Protein AF-A0A356KET2-F1 (afdb_monomer)

Structure (mmCIF, N/CA/C/O backbone):
data_AF-A0A356KET2-F1
#
_entry.id   AF-A0A356KET2-F1
#
loop_
_atom_site.group_PDB
_atom_site.id
_atom_site.type_symbol
_atom_site.label_atom_id
_atom_site.label_alt_id
_atom_site.label_comp_id
_atom_site.label_asym_id
_atom_site.label_entity_id
_atom_site.label_seq_id
_atom_site.pdbx_PDB_ins_code
_atom_site.Cartn_x
_atom_site.Cartn_y
_atom_site.Cartn_z
_atom_site.occupancy
_atom_site.B_iso_or_equiv
_atom_site.auth_seq_id
_atom_site.auth_comp_id
_atom_site.auth_asym_id
_atom_site.auth_atom_id
_atom_site.pdbx_PDB_model_num
ATOM 1 N N . MET A 1 1 ? 28.881 5.804 2.426 1.00 33.34 1 MET A N 1
ATOM 2 C CA . MET A 1 1 ? 28.292 5.377 1.141 1.00 33.34 1 MET A CA 1
ATOM 3 C C . MET A 1 1 ? 27.213 4.372 1.492 1.00 33.34 1 MET A C 1
ATOM 5 O O . MET A 1 1 ? 27.528 3.414 2.178 1.00 33.34 1 MET A O 1
ATOM 9 N N . LEU A 1 2 ? 25.946 4.680 1.207 1.00 34.41 2 LEU A N 1
ATOM 10 C CA . LEU A 1 2 ? 24.819 3.804 1.535 1.00 34.41 2 LEU A CA 1
ATOM 11 C C . LEU A 1 2 ? 24.785 2.695 0.486 1.00 34.41 2 LEU A C 1
ATOM 13 O O . LEU A 1 2 ? 24.450 2.957 -0.667 1.00 34.41 2 LEU A O 1
ATOM 17 N N . ASP A 1 3 ? 25.208 1.499 0.891 1.00 37.78 3 ASP A N 1
ATOM 18 C CA . ASP A 1 3 ? 25.064 0.275 0.115 1.00 37.78 3 ASP A CA 1
ATOM 19 C C . ASP A 1 3 ? 23.594 0.122 -0.271 1.00 37.78 3 ASP A C 1
ATOM 21 O O . ASP A 1 3 ? 22.718 -0.049 0.580 1.00 37.78 3 ASP A O 1
ATOM 25 N N . ALA A 1 4 ? 23.331 0.235 -1.571 1.00 39.94 4 ALA A N 1
ATOM 26 C CA . ALA A 1 4 ? 22.094 -0.216 -2.166 1.00 39.94 4 ALA A CA 1
ATOM 27 C C . ALA A 1 4 ? 21.990 -1.706 -1.846 1.00 39.94 4 ALA A C 1
ATOM 29 O O . ALA A 1 4 ? 22.663 -2.532 -2.467 1.00 39.94 4 ALA A O 1
ATOM 30 N N . ALA A 1 5 ? 21.203 -2.023 -0.817 1.00 43.19 5 ALA A N 1
ATOM 31 C CA . ALA A 1 5 ? 20.843 -3.378 -0.472 1.00 43.19 5 ALA A CA 1
ATOM 32 C C . ALA A 1 5 ? 20.412 -4.068 -1.766 1.00 43.19 5 ALA A C 1
ATOM 34 O O . ALA A 1 5 ? 19.401 -3.712 -2.372 1.00 43.19 5 ALA A O 1
ATOM 35 N N . LYS A 1 6 ? 21.244 -5.014 -2.210 1.00 43.59 6 LYS A N 1
ATOM 36 C CA . LYS A 1 6 ? 20.929 -5.999 -3.236 1.00 43.59 6 LYS A CA 1
ATOM 37 C C . LYS A 1 6 ? 19.718 -6.786 -2.741 1.00 43.59 6 LYS A C 1
ATOM 39 O O . LYS A 1 6 ? 19.865 -7.870 -2.186 1.00 43.59 6 LYS A O 1
ATOM 44 N N . LEU A 1 7 ? 18.529 -6.224 -2.916 1.00 44.78 7 LEU A N 1
ATOM 45 C CA . LEU A 1 7 ? 17.262 -6.930 -2.833 1.00 44.78 7 LEU A CA 1
ATOM 46 C C . LEU A 1 7 ? 17.209 -7.831 -4.065 1.00 44.78 7 LEU A C 1
ATOM 48 O O . LEU A 1 7 ? 16.674 -7.482 -5.111 1.00 44.78 7 LEU A O 1
ATOM 52 N N . LYS A 1 8 ? 17.883 -8.978 -3.945 1.00 41.88 8 LYS A N 1
ATOM 53 C CA . LYS A 1 8 ? 17.694 -10.118 -4.830 1.00 41.88 8 LYS A CA 1
ATOM 54 C C . LYS A 1 8 ? 16.259 -10.579 -4.620 1.00 41.88 8 LYS A C 1
ATOM 56 O O . LYS A 1 8 ? 15.940 -11.176 -3.595 1.00 41.88 8 LYS A O 1
ATOM 61 N N . ILE A 1 9 ? 15.392 -10.248 -5.565 1.00 44.81 9 ILE A N 1
ATOM 62 C CA . ILE A 1 9 ? 14.134 -10.961 -5.746 1.00 44.81 9 ILE A CA 1
ATOM 63 C C . ILE A 1 9 ? 14.562 -12.348 -6.240 1.00 44.81 9 ILE A C 1
ATOM 65 O O . ILE A 1 9 ? 14.850 -12.519 -7.421 1.00 44.81 9 ILE A O 1
ATOM 69 N N . ASP A 1 10 ? 14.752 -13.293 -5.317 1.00 43.53 10 ASP A N 1
ATOM 70 C CA . ASP A 1 10 ? 15.085 -14.674 -5.668 1.00 43.53 10 ASP A CA 1
ATOM 71 C C . ASP A 1 10 ? 13.844 -15.313 -6.313 1.00 43.53 10 ASP A C 1
ATOM 73 O O . ASP A 1 10 ? 12.799 -15.402 -5.658 1.00 43.53 10 ASP A O 1
ATOM 77 N N . PRO A 1 11 ? 13.919 -15.781 -7.571 1.00 49.72 11 PRO A N 1
ATOM 78 C CA . PRO A 1 11 ? 12.836 -16.555 -8.175 1.00 49.72 11 PRO A CA 1
ATOM 79 C C . PRO A 1 11 ? 12.600 -17.888 -7.437 1.00 49.72 11 PRO A C 1
ATOM 81 O O . PRO A 1 11 ? 11.507 -18.443 -7.531 1.00 49.72 11 PRO A O 1
ATOM 84 N N . ASP A 1 12 ? 13.587 -18.336 -6.649 1.00 45.28 12 ASP A N 1
ATOM 85 C CA . ASP A 1 12 ? 13.653 -19.627 -5.953 1.00 45.28 12 ASP A CA 1
ATOM 86 C C . ASP A 1 12 ? 13.193 -19.598 -4.480 1.00 45.28 12 ASP A C 1
ATOM 88 O O . ASP A 1 12 ? 13.365 -20.578 -3.758 1.00 45.28 12 ASP A O 1
ATOM 92 N N . ASN A 1 13 ? 12.580 -18.501 -4.011 1.00 46.66 13 ASN A N 1
ATOM 93 C CA . ASN A 1 13 ? 12.000 -18.413 -2.658 1.00 46.66 13 ASN A CA 1
ATOM 94 C C . ASN A 1 13 ? 13.026 -18.507 -1.496 1.00 46.66 13 ASN A C 1
ATOM 96 O O . ASN A 1 13 ? 12.676 -18.889 -0.382 1.00 46.66 13 ASN A O 1
ATOM 100 N N . THR A 1 14 ? 14.295 -18.147 -1.733 1.00 42.75 14 THR A N 1
ATOM 101 C CA . THR A 1 14 ? 15.377 -18.129 -0.719 1.00 42.75 14 THR A CA 1
ATOM 102 C C . THR A 1 14 ? 15.639 -16.758 -0.083 1.00 42.75 14 THR A C 1
ATOM 104 O O . THR A 1 14 ? 16.468 -16.640 0.822 1.00 42.75 14 THR A O 1
ATOM 107 N N . GLY A 1 15 ? 14.933 -15.713 -0.519 1.00 43.06 15 GLY A N 1
ATOM 108 C CA . GLY A 1 15 ? 14.975 -14.390 0.101 1.00 43.06 15 GLY A CA 1
ATOM 109 C C . GLY A 1 15 ? 14.152 -14.330 1.391 1.00 43.06 15 GLY A C 1
ATOM 110 O O . GLY A 1 15 ? 13.178 -15.051 1.559 1.00 43.06 15 GLY A O 1
ATOM 111 N N . GLN A 1 16 ? 14.500 -13.408 2.291 1.00 56.44 16 GLN A N 1
ATOM 112 C CA . GLN A 1 16 ? 13.843 -13.180 3.592 1.00 56.44 16 GLN A CA 1
ATOM 113 C C . GLN A 1 16 ? 12.356 -12.741 3.496 1.00 56.44 16 GLN A C 1
ATOM 115 O O . GLN A 1 16 ? 11.743 -12.411 4.508 1.00 56.44 16 GLN A O 1
ATOM 120 N N . TRP A 1 17 ? 11.788 -12.703 2.286 1.00 62.19 17 TRP A N 1
ATOM 121 C CA . TRP A 1 17 ? 10.455 -12.208 1.961 1.00 62.19 17 TRP A CA 1
ATOM 122 C C . TRP A 1 17 ? 9.795 -13.152 0.954 1.00 62.19 17 TRP A C 1
ATOM 124 O O . TRP A 1 17 ? 10.227 -13.228 -0.197 1.00 62.19 17 TRP A O 1
ATOM 134 N N . VAL A 1 18 ? 8.740 -13.849 1.374 1.00 76.56 18 VAL A N 1
ATOM 135 C CA . VAL A 1 18 ? 7.900 -14.641 0.471 1.00 76.56 18 VAL A CA 1
ATOM 136 C C . VAL A 1 18 ? 6.901 -13.684 -0.173 1.00 76.56 18 VAL A C 1
ATOM 138 O O . VAL A 1 18 ? 6.055 -13.109 0.503 1.00 76.56 18 VAL A O 1
ATOM 141 N N . LEU A 1 19 ? 7.052 -13.432 -1.475 1.00 82.62 19 LEU A N 1
ATOM 142 C CA . LEU A 1 19 ? 6.146 -12.542 -2.204 1.00 82.62 19 LEU A CA 1
ATOM 143 C C . LEU A 1 19 ? 4.987 -13.340 -2.813 1.00 82.62 19 LEU A C 1
ATOM 145 O O . LEU A 1 19 ? 5.270 -14.331 -3.507 1.00 82.62 19 LEU A O 1
ATOM 149 N N . PRO A 1 20 ? 3.734 -12.869 -2.667 1.00 85.88 20 PRO A N 1
ATOM 150 C CA . PRO A 1 20 ? 2.579 -13.465 -3.329 1.00 85.88 20 PRO A CA 1
ATOM 151 C C . PRO A 1 20 ? 2.776 -13.542 -4.842 1.00 85.88 20 PRO A C 1
ATOM 153 O O . PRO A 1 20 ? 3.371 -12.642 -5.448 1.00 85.88 20 PRO A O 1
ATOM 156 N N . ALA A 1 21 ? 2.263 -14.602 -5.471 1.00 85.75 21 ALA A N 1
ATOM 157 C CA . ALA A 1 21 ? 2.473 -14.856 -6.897 1.00 85.75 21 ALA A CA 1
ATOM 158 C C . ALA A 1 21 ? 1.997 -13.683 -7.775 1.00 85.75 21 ALA A C 1
ATOM 160 O O . ALA A 1 21 ? 2.739 -13.226 -8.646 1.00 85.75 21 ALA A O 1
ATOM 161 N N . ALA A 1 22 ? 0.808 -13.142 -7.492 1.00 85.25 22 ALA A N 1
ATOM 162 C CA . ALA A 1 22 ? 0.244 -12.001 -8.211 1.00 85.25 22 ALA A CA 1
ATOM 163 C C . ALA A 1 22 ? 1.076 -10.717 -8.034 1.00 85.25 22 ALA A C 1
ATOM 165 O O . ALA A 1 22 ? 1.338 -10.007 -9.005 1.00 85.25 22 ALA A O 1
ATOM 166 N N . TYR A 1 23 ? 1.574 -10.448 -6.823 1.00 86.00 23 TYR A N 1
ATOM 167 C CA . TYR A 1 23 ? 2.431 -9.285 -6.570 1.00 86.00 23 TYR A CA 1
ATOM 168 C C . TYR A 1 23 ? 3.798 -9.413 -7.259 1.00 86.00 23 TYR A C 1
ATOM 170 O O . TYR A 1 23 ? 4.318 -8.453 -7.826 1.00 86.00 23 TYR A O 1
ATOM 178 N N . ARG A 1 24 ? 4.366 -10.622 -7.293 1.00 85.69 24 ARG A N 1
ATOM 179 C CA . ARG A 1 24 ? 5.604 -10.912 -8.028 1.00 85.69 24 ARG A CA 1
ATOM 180 C C . ARG A 1 24 ? 5.426 -10.726 -9.533 1.00 85.69 24 ARG A C 1
ATOM 182 O O . ARG A 1 24 ? 6.288 -10.134 -10.180 1.00 85.69 24 ARG A O 1
ATOM 189 N N . ALA A 1 25 ? 4.305 -11.203 -10.078 1.00 84.69 25 ALA A N 1
ATOM 190 C CA . ALA A 1 25 ? 3.954 -11.003 -11.479 1.00 84.69 25 ALA A CA 1
ATOM 191 C C . ALA A 1 25 ? 3.829 -9.507 -11.803 1.00 84.69 25 ALA A C 1
ATOM 193 O O . ALA A 1 25 ? 4.422 -9.049 -12.779 1.00 84.69 25 ALA A O 1
ATOM 194 N N . PHE A 1 26 ? 3.161 -8.734 -10.941 1.00 85.19 26 PHE A N 1
ATOM 195 C CA . PHE A 1 26 ? 3.089 -7.278 -11.061 1.00 85.19 26 PHE A CA 1
ATOM 196 C C . PHE A 1 26 ? 4.479 -6.633 -11.108 1.00 85.19 26 PHE A C 1
ATOM 198 O O . PHE A 1 26 ? 4.779 -5.955 -12.084 1.00 85.19 26 PHE A O 1
ATOM 205 N N . LEU A 1 27 ? 5.357 -6.916 -10.139 1.00 84.00 27 LEU A N 1
ATOM 206 C CA . LEU A 1 27 ? 6.717 -6.359 -10.096 1.00 84.00 27 LEU A CA 1
ATOM 207 C C . LEU A 1 27 ? 7.558 -6.724 -11.329 1.00 84.00 27 LEU A C 1
ATOM 209 O O . LEU A 1 27 ? 8.382 -5.929 -11.773 1.00 84.00 27 LEU A O 1
ATOM 213 N N . SER A 1 28 ? 7.347 -7.913 -11.904 1.00 80.00 28 SER A N 1
ATOM 214 C CA . SER A 1 28 ? 8.056 -8.346 -13.116 1.00 80.00 28 SER A CA 1
ATOM 215 C C . SER A 1 28 ? 7.649 -7.575 -14.377 1.00 80.00 28 SER A C 1
ATOM 217 O O . SER A 1 28 ? 8.454 -7.430 -15.295 1.00 80.00 28 SER A O 1
ATOM 219 N N . GLN A 1 29 ? 6.408 -7.080 -14.425 1.00 78.50 29 GLN A N 1
ATOM 220 C CA . GLN A 1 29 ? 5.869 -6.309 -15.548 1.00 78.50 29 GLN A CA 1
ATOM 221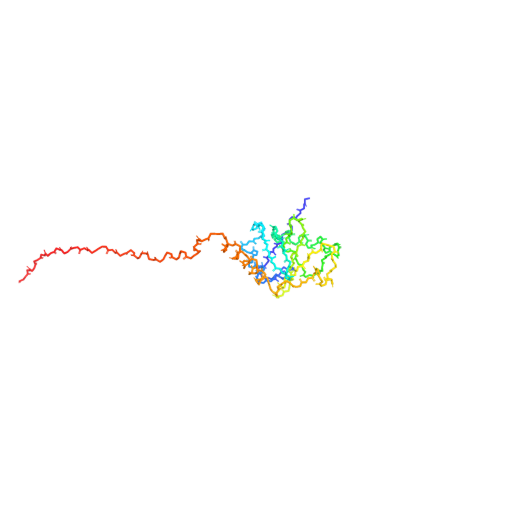 C C . GLN A 1 29 ? 6.054 -4.804 -15.339 1.00 78.50 29 GLN A C 1
ATOM 223 O O . GLN A 1 29 ? 6.373 -4.070 -16.273 1.00 78.50 29 GLN A O 1
ATOM 228 N N . MET A 1 30 ? 5.847 -4.353 -14.104 1.00 72.25 30 MET A N 1
ATOM 229 C CA . MET A 1 30 ? 5.953 -2.976 -13.649 1.00 72.25 30 MET A CA 1
ATOM 230 C C . MET A 1 30 ? 6.589 -2.974 -12.256 1.00 72.25 30 MET A C 1
ATOM 232 O O . MET A 1 30 ? 5.920 -3.244 -11.260 1.00 72.25 30 MET A O 1
ATOM 236 N N . ASP A 1 31 ? 7.878 -2.638 -12.164 1.00 77.62 31 ASP A N 1
ATOM 237 C CA . ASP A 1 31 ? 8.583 -2.469 -10.881 1.00 77.62 31 ASP A CA 1
ATOM 238 C C . ASP A 1 31 ? 8.189 -1.137 -10.206 1.00 77.62 31 ASP A C 1
ATOM 240 O O . ASP A 1 31 ? 8.995 -0.232 -9.996 1.00 77.62 31 ASP A O 1
ATOM 244 N N . GLY A 1 32 ? 6.894 -0.981 -9.928 1.00 75.00 32 GLY A N 1
ATOM 245 C CA . GLY A 1 32 ? 6.300 0.247 -9.412 1.00 75.00 32 GLY A CA 1
ATOM 246 C C . GLY A 1 32 ? 6.197 1.372 -10.447 1.00 75.00 32 GLY A C 1
ATOM 247 O O . GLY A 1 32 ? 6.124 1.151 -11.656 1.00 75.00 32 GLY A O 1
ATOM 248 N N . GLY A 1 33 ? 6.148 2.611 -9.951 1.00 69.31 33 GLY A N 1
ATOM 249 C CA . GLY A 1 33 ? 6.075 3.819 -10.775 1.00 69.31 33 GLY A CA 1
ATOM 250 C C . GLY A 1 33 ? 4.742 4.562 -10.669 1.00 69.31 33 GLY A C 1
ATOM 251 O O . GLY A 1 33 ? 3.915 4.294 -9.798 1.00 69.31 33 GLY A O 1
ATOM 252 N N . ARG A 1 34 ? 4.556 5.563 -11.539 1.00 65.50 34 ARG A N 1
ATOM 253 C CA . ARG A 1 34 ? 3.353 6.410 -11.599 1.00 65.50 34 ARG A CA 1
ATOM 254 C C . ARG A 1 34 ? 2.450 5.940 -12.740 1.00 65.50 34 ARG A C 1
ATOM 256 O O . ARG A 1 34 ? 2.615 6.444 -13.850 1.00 65.50 34 ARG A O 1
ATOM 263 N N . PRO A 1 35 ? 1.488 5.034 -12.524 1.00 60.09 35 PRO A N 1
ATOM 264 C CA . PRO A 1 35 ? 0.597 4.583 -13.595 1.00 60.09 35 PRO A CA 1
ATOM 265 C C . PRO A 1 35 ? -0.495 5.615 -13.959 1.00 60.09 35 PRO A C 1
ATOM 267 O O . PRO A 1 35 ? -1.581 5.249 -14.394 1.00 60.09 35 PRO A O 1
ATOM 270 N N . GLY A 1 36 ? -0.233 6.914 -13.779 1.00 61.50 36 GLY A N 1
ATOM 271 C CA . GLY A 1 36 ? -1.281 7.929 -13.692 1.00 61.50 36 GLY A CA 1
ATOM 272 C C . GLY A 1 36 ? -2.019 7.848 -12.354 1.00 61.50 36 GLY A C 1
ATOM 273 O O . GLY A 1 36 ? -1.964 6.838 -11.657 1.00 61.50 36 GLY A O 1
ATOM 274 N N . VAL A 1 37 ? -2.672 8.941 -11.961 1.00 67.31 37 VAL A N 1
ATOM 275 C CA . VAL A 1 37 ? -3.486 8.971 -10.740 1.00 67.31 37 VAL A CA 1
ATOM 276 C C . VAL A 1 37 ? -4.639 7.982 -10.918 1.00 67.31 37 VAL A C 1
ATOM 278 O O . VAL A 1 37 ? -5.481 8.180 -11.792 1.00 67.31 37 VAL A O 1
ATOM 281 N N . GLN A 1 38 ? -4.651 6.912 -10.124 1.00 80.62 38 GLN A N 1
ATOM 282 C CA . GLN A 1 38 ? -5.703 5.901 -10.146 1.00 80.62 38 GLN A CA 1
ATOM 283 C C . GLN A 1 38 ? -6.647 6.122 -8.978 1.00 80.62 38 GLN A C 1
ATOM 285 O O . GLN A 1 38 ? -6.215 6.320 -7.842 1.00 80.62 38 GLN A O 1
ATOM 290 N N . THR A 1 39 ? -7.940 6.064 -9.260 1.00 84.31 39 THR A N 1
ATOM 291 C CA . THR A 1 39 ? -8.976 6.251 -8.257 1.00 84.31 39 THR A CA 1
ATOM 292 C C . THR A 1 39 ? -9.892 5.043 -8.266 1.00 84.31 39 THR A C 1
ATOM 294 O O . THR A 1 39 ? -10.281 4.586 -9.336 1.00 84.31 39 THR A O 1
ATOM 297 N N . PHE A 1 40 ? -10.218 4.534 -7.084 1.00 85.44 40 PHE A N 1
ATOM 298 C CA . PHE A 1 40 ? -11.146 3.423 -6.909 1.00 85.44 40 PHE A CA 1
ATOM 299 C C . PHE A 1 40 ? -12.128 3.734 -5.787 1.00 85.44 40 PHE A C 1
ATOM 301 O O . PHE A 1 40 ? -11.820 4.503 -4.866 1.00 85.44 40 PHE A O 1
ATOM 308 N N . LYS A 1 41 ? -13.320 3.146 -5.862 1.00 85.62 41 LYS A N 1
ATOM 309 C CA . LYS A 1 41 ? -14.329 3.257 -4.807 1.00 85.62 41 LYS A CA 1
ATOM 310 C C . LYS A 1 41 ? -14.389 1.987 -3.972 1.00 85.62 41 LYS A C 1
ATOM 312 O O . LYS A 1 41 ? -14.587 0.904 -4.504 1.00 85.62 41 LYS A O 1
ATOM 317 N N . ASP A 1 42 ? -14.310 2.145 -2.655 1.00 83.44 42 ASP A N 1
ATOM 318 C CA . ASP A 1 42 ? -14.584 1.076 -1.696 1.00 83.44 42 ASP A CA 1
ATOM 319 C C . ASP A 1 42 ? -15.500 1.582 -0.574 1.00 83.44 42 ASP A C 1
ATOM 321 O O . ASP A 1 42 ? -15.347 2.702 -0.084 1.00 83.44 42 ASP A O 1
ATOM 325 N N . LYS A 1 43 ? -16.501 0.780 -0.188 1.00 79.94 43 LYS A N 1
ATOM 326 C CA . LYS A 1 43 ? -17.475 1.107 0.880 1.00 79.94 43 LYS A CA 1
ATOM 327 C C . LYS A 1 43 ? -18.091 2.515 0.765 1.00 79.94 43 LYS A C 1
ATOM 329 O O . LYS A 1 43 ? -18.347 3.188 1.765 1.00 79.94 43 LYS A O 1
ATOM 334 N N . GLY A 1 44 ? -18.321 2.980 -0.466 1.00 80.94 44 GLY A N 1
ATOM 335 C CA . GLY A 1 44 ? -18.869 4.312 -0.756 1.00 80.94 44 GLY A CA 1
ATOM 336 C C . GLY A 1 44 ? -17.888 5.476 -0.559 1.00 80.94 44 GLY A C 1
ATOM 337 O O . GLY A 1 44 ? -18.302 6.632 -0.634 1.00 80.94 44 GLY A O 1
ATOM 338 N N . LYS A 1 45 ? -16.604 5.196 -0.314 1.00 83.00 45 LYS A N 1
ATOM 339 C CA . LYS A 1 45 ? -15.520 6.177 -0.236 1.00 83.00 45 LYS A CA 1
ATOM 340 C C . LYS A 1 45 ? -14.633 6.071 -1.466 1.00 83.00 45 LYS A C 1
ATOM 342 O O . LYS A 1 45 ? -14.368 4.988 -1.971 1.00 83.00 45 LYS A O 1
ATOM 347 N N . GLU A 1 46 ? -14.175 7.221 -1.933 1.00 87.94 46 GLU A N 1
ATOM 348 C CA . GLU A 1 46 ? -13.262 7.323 -3.062 1.00 87.94 46 GLU A CA 1
ATOM 349 C C . GLU A 1 46 ? -11.820 7.409 -2.551 1.00 87.94 46 GLU A C 1
ATOM 351 O O . GLU A 1 46 ? -11.505 8.203 -1.659 1.00 87.94 46 GLU A O 1
ATOM 356 N N . HIS A 1 47 ? -10.953 6.563 -3.098 1.00 88.50 47 HIS A N 1
ATOM 357 C CA . HIS A 1 47 ? -9.558 6.434 -2.708 1.00 88.50 47 HIS A CA 1
ATOM 358 C C . HIS A 1 47 ? -8.650 6.670 -3.907 1.00 88.50 47 HIS A C 1
ATOM 360 O O . HIS A 1 47 ? -8.838 6.079 -4.965 1.00 88.50 47 HIS A O 1
ATOM 366 N N . THR A 1 48 ? -7.640 7.520 -3.725 1.00 89.12 48 THR A N 1
ATOM 367 C CA . THR A 1 48 ? -6.725 7.919 -4.799 1.00 89.12 48 THR A CA 1
ATOM 368 C C . THR A 1 48 ? -5.311 7.411 -4.540 1.00 89.12 48 THR A C 1
ATOM 370 O O . THR A 1 48 ? -4.695 7.731 -3.518 1.00 89.12 48 THR A O 1
ATOM 373 N N . ILE A 1 49 ? -4.787 6.667 -5.507 1.00 89.62 49 ILE A N 1
ATOM 374 C CA . ILE A 1 49 ? -3.408 6.202 -5.601 1.00 89.62 49 ILE A CA 1
ATOM 375 C C . ILE A 1 49 ? -2.669 7.102 -6.592 1.00 89.62 49 ILE A C 1
ATOM 377 O O . ILE A 1 49 ? -3.045 7.217 -7.755 1.00 89.62 49 ILE A O 1
ATOM 381 N N . GLU A 1 50 ? -1.596 7.745 -6.136 1.00 87.38 50 GLU A N 1
ATOM 382 C CA . GLU A 1 50 ? -0.715 8.529 -7.012 1.00 87.38 50 GLU A CA 1
ATOM 383 C C . GLU A 1 50 ? 0.315 7.633 -7.712 1.00 87.38 50 GLU A C 1
ATOM 385 O O . GLU A 1 50 ? 0.646 7.839 -8.881 1.00 87.38 50 GLU A O 1
ATOM 390 N N . ALA A 1 51 ? 0.858 6.662 -6.976 1.00 88.62 51 ALA A N 1
ATOM 391 C CA . ALA A 1 51 ? 1.950 5.821 -7.441 1.00 88.62 51 ALA A CA 1
ATOM 392 C C . ALA A 1 51 ? 2.024 4.499 -6.674 1.00 88.62 51 ALA A C 1
ATOM 394 O O . ALA A 1 51 ? 1.662 4.425 -5.494 1.00 88.62 51 ALA A O 1
ATOM 395 N N . PHE A 1 52 ? 2.590 3.493 -7.337 1.00 90.62 52 PHE A N 1
ATOM 396 C CA . PHE A 1 52 ? 3.069 2.272 -6.706 1.00 90.62 52 PHE A CA 1
ATOM 397 C C . PHE A 1 52 ? 4.537 2.427 -6.320 1.00 90.62 52 PHE A C 1
ATOM 399 O O . PHE A 1 52 ? 5.332 3.019 -7.057 1.00 90.62 52 PHE A O 1
ATOM 406 N N . TYR A 1 53 ? 4.900 1.895 -5.157 1.00 88.06 53 TYR A N 1
ATOM 407 C CA . TYR A 1 53 ? 6.298 1.799 -4.760 1.00 88.06 53 TYR A CA 1
ATOM 408 C C . TYR A 1 53 ? 7.028 0.812 -5.676 1.00 88.06 53 TYR A C 1
ATOM 410 O O . TYR A 1 53 ? 6.485 -0.236 -6.022 1.00 88.06 53 TYR A O 1
ATOM 418 N N . THR A 1 54 ? 8.276 1.131 -6.024 1.00 89.31 54 THR A N 1
ATOM 419 C CA . THR A 1 54 ? 9.228 0.106 -6.480 1.00 89.31 54 THR A CA 1
ATOM 420 C C . THR A 1 54 ? 9.441 -0.889 -5.340 1.00 89.31 54 THR A C 1
ATOM 422 O O . THR A 1 54 ? 9.263 -0.528 -4.168 1.00 89.31 54 THR A O 1
ATOM 425 N N . PHE A 1 55 ? 9.862 -2.123 -5.624 1.00 87.75 55 PHE A N 1
ATOM 426 C CA . PHE A 1 55 ? 10.094 -3.083 -4.538 1.00 87.75 55 PHE A CA 1
ATO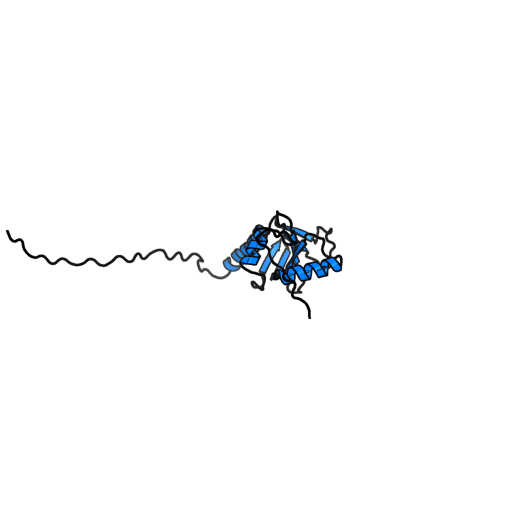M 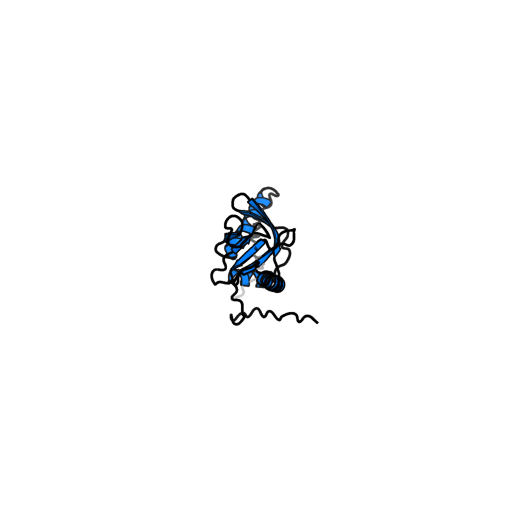427 C C . PHE A 1 55 ? 11.140 -2.577 -3.526 1.00 87.75 55 PHE A C 1
ATOM 429 O O . PHE A 1 55 ? 10.963 -2.708 -2.312 1.00 87.75 55 PHE A O 1
ATOM 436 N N . ALA A 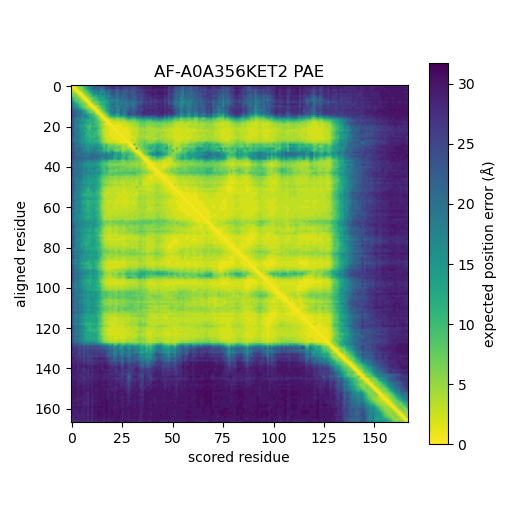1 56 ? 12.199 -1.924 -4.013 1.00 86.94 56 ALA A N 1
ATOM 437 C CA . ALA A 1 56 ? 13.229 -1.333 -3.165 1.00 86.94 56 ALA A CA 1
ATOM 438 C C . ALA A 1 56 ? 12.666 -0.237 -2.243 1.00 86.94 56 ALA A C 1
ATOM 440 O O . ALA A 1 56 ? 12.967 -0.212 -1.046 1.00 86.94 56 ALA A O 1
ATOM 441 N N . ASP A 1 57 ? 11.819 0.651 -2.766 1.00 89.44 57 ASP A N 1
ATOM 442 C CA . ASP A 1 57 ? 11.198 1.706 -1.964 1.00 89.44 57 ASP A CA 1
ATOM 443 C C . ASP A 1 57 ? 10.173 1.149 -0.976 1.00 89.44 57 ASP A C 1
ATOM 445 O O . ASP A 1 57 ? 10.100 1.622 0.163 1.00 89.44 57 ASP A O 1
ATOM 449 N N . ALA A 1 58 ? 9.415 0.129 -1.381 1.00 90.81 58 ALA A N 1
ATOM 450 C CA . ALA A 1 58 ? 8.464 -0.575 -0.532 1.00 90.81 58 ALA A CA 1
ATOM 451 C C . ALA A 1 58 ? 9.178 -1.208 0.670 1.00 90.81 58 ALA A C 1
ATOM 453 O O . ALA A 1 58 ? 8.797 -0.964 1.817 1.00 90.81 58 ALA A O 1
ATOM 454 N N . ALA A 1 59 ? 10.268 -1.940 0.421 1.00 89.88 59 ALA A N 1
ATOM 455 C CA . ALA A 1 59 ? 11.075 -2.585 1.453 1.00 89.88 59 ALA A CA 1
ATOM 456 C C . ALA A 1 59 ? 11.709 -1.558 2.409 1.00 89.88 59 ALA A C 1
ATOM 458 O O . ALA A 1 59 ? 11.564 -1.667 3.629 1.00 89.88 59 ALA A O 1
ATOM 459 N N . ASN A 1 60 ? 12.324 -0.501 1.867 1.00 89.88 60 ASN A N 1
ATOM 460 C CA . ASN A 1 60 ? 12.904 0.587 2.660 1.00 89.88 60 ASN A CA 1
ATOM 461 C C . ASN A 1 60 ? 11.851 1.301 3.521 1.00 89.88 60 ASN A C 1
ATOM 463 O O . ASN A 1 60 ? 12.108 1.690 4.664 1.00 89.88 60 ASN A O 1
ATOM 467 N N . THR A 1 61 ? 10.653 1.503 2.973 1.00 91.06 61 THR A N 1
ATOM 468 C CA . THR A 1 61 ? 9.543 2.136 3.690 1.00 91.06 61 THR A CA 1
ATOM 469 C C . THR A 1 61 ? 9.009 1.216 4.782 1.00 91.06 61 THR A C 1
ATOM 471 O O . THR A 1 61 ? 8.785 1.680 5.902 1.00 91.06 61 THR A O 1
ATOM 474 N N . ALA A 1 62 ? 8.865 -0.081 4.503 1.00 91.38 62 ALA A N 1
ATOM 475 C CA . ALA A 1 62 ? 8.455 -1.065 5.495 1.00 91.38 62 ALA A CA 1
ATOM 476 C C . ALA A 1 62 ? 9.423 -1.114 6.677 1.00 91.38 62 ALA A C 1
ATOM 478 O O . ALA A 1 62 ? 8.990 -1.029 7.824 1.00 91.38 62 ALA A O 1
ATOM 479 N N . GLU A 1 63 ? 10.730 -1.161 6.416 1.00 89.88 63 GLU A N 1
ATOM 480 C CA . GLU A 1 63 ? 11.745 -1.187 7.468 1.00 89.88 63 GLU A CA 1
ATOM 481 C C . GLU A 1 63 ? 11.671 0.062 8.363 1.00 89.88 63 GLU A C 1
ATOM 483 O O . GLU A 1 63 ? 11.666 -0.042 9.592 1.00 89.88 63 GLU A O 1
ATOM 488 N N . LYS A 1 64 ? 11.537 1.253 7.761 1.00 90.38 64 LYS A N 1
ATOM 489 C CA . LYS A 1 64 ? 11.364 2.515 8.503 1.00 90.38 64 LYS A CA 1
ATOM 490 C C . LYS A 1 64 ? 10.104 2.507 9.366 1.00 90.38 64 LYS A C 1
ATOM 492 O O . LYS A 1 64 ? 10.138 2.971 10.506 1.00 90.38 64 LYS A O 1
ATOM 497 N N . LEU A 1 65 ? 8.990 1.999 8.839 1.00 89.69 65 LEU A N 1
ATOM 498 C CA . LEU A 1 65 ? 7.729 1.937 9.577 1.00 89.69 65 LEU A CA 1
ATOM 499 C C . LEU A 1 65 ? 7.778 0.912 10.714 1.00 89.69 65 LEU A C 1
ATOM 501 O O . LEU A 1 65 ? 7.278 1.214 11.797 1.00 89.69 65 LEU A O 1
ATOM 505 N N . ARG A 1 66 ? 8.419 -0.243 10.508 1.00 89.50 66 ARG A N 1
ATOM 506 C CA . ARG A 1 66 ? 8.616 -1.269 11.545 1.00 89.50 66 ARG A CA 1
ATOM 507 C C . ARG A 1 66 ? 9.507 -0.778 12.673 1.00 89.50 66 ARG A C 1
ATOM 509 O O . ARG A 1 66 ? 9.122 -0.878 13.831 1.00 89.50 66 ARG A O 1
ATOM 516 N N . LYS A 1 67 ? 10.634 -0.134 12.349 1.00 88.69 67 LYS A N 1
ATOM 517 C CA . LYS A 1 67 ? 11.498 0.526 13.348 1.00 88.69 67 LYS A CA 1
ATOM 518 C C . LYS A 1 67 ? 10.739 1.561 14.184 1.00 88.69 67 LYS A C 1
ATOM 520 O O . LYS A 1 67 ? 11.072 1.781 15.341 1.00 88.69 67 LYS A O 1
ATOM 525 N N . GLY A 1 68 ? 9.716 2.188 13.602 1.00 86.81 68 GLY A N 1
ATOM 526 C CA . GLY A 1 68 ? 8.832 3.124 14.291 1.00 86.81 68 GLY A CA 1
ATOM 527 C C . GLY A 1 68 ? 7.615 2.498 14.984 1.00 86.81 68 GLY A C 1
ATOM 528 O O . GLY A 1 68 ? 6.793 3.262 15.484 1.00 86.81 68 GLY A O 1
ATOM 529 N N . GLY A 1 69 ? 7.446 1.170 14.967 1.00 86.12 69 GLY A N 1
ATOM 530 C CA . GLY A 1 69 ? 6.274 0.478 15.522 1.00 86.12 69 GLY A CA 1
ATOM 531 C C . GLY A 1 69 ? 4.954 0.781 14.798 1.00 86.12 69 GLY A C 1
ATOM 532 O O . GLY A 1 69 ? 3.886 0.685 15.391 1.00 86.12 69 GLY A O 1
ATOM 533 N N . LYS A 1 70 ? 5.010 1.217 13.531 1.00 87.12 70 LYS A N 1
ATOM 534 C CA . LYS A 1 70 ? 3.852 1.686 12.738 1.00 87.12 70 LYS A CA 1
ATOM 535 C C . LYS A 1 70 ? 3.385 0.705 11.666 1.00 87.12 70 LYS A C 1
ATOM 537 O O . LYS A 1 70 ? 2.459 1.038 10.918 1.00 87.12 70 LYS A O 1
ATOM 542 N N . LEU A 1 71 ? 4.056 -0.432 11.531 1.00 89.06 71 LEU A N 1
ATOM 543 C CA . LEU A 1 71 ? 3.766 -1.488 10.567 1.00 89.06 71 LEU A CA 1
ATOM 544 C C . LEU A 1 71 ? 4.085 -2.828 11.245 1.00 89.06 71 LEU A C 1
ATOM 546 O O . LEU A 1 71 ? 5.199 -2.951 11.757 1.00 89.06 71 LEU A O 1
ATOM 550 N N . PRO A 1 72 ? 3.149 -3.788 11.282 1.00 89.44 72 PRO A N 1
ATOM 551 C CA . PRO A 1 72 ? 3.419 -5.142 11.744 1.00 89.44 72 PRO A CA 1
ATOM 552 C C . PRO A 1 72 ? 4.397 -5.879 10.815 1.00 89.44 72 PRO A C 1
ATOM 554 O O . PRO A 1 72 ? 4.696 -5.458 9.689 1.00 89.44 72 PRO A O 1
ATOM 557 N N . GLU A 1 73 ? 4.941 -6.985 11.312 1.00 87.56 73 GLU A N 1
ATOM 558 C CA . GLU A 1 73 ? 5.709 -7.917 10.485 1.00 87.56 73 GLU A CA 1
ATOM 559 C C . GLU A 1 73 ? 4.800 -8.581 9.445 1.00 87.56 73 GLU A C 1
ATOM 561 O O . GLU A 1 73 ? 3.589 -8.622 9.621 1.00 87.56 73 GLU A O 1
ATOM 566 N N . GLY A 1 74 ? 5.367 -9.028 8.323 1.00 88.56 74 GLY A N 1
ATOM 567 C CA . GLY A 1 74 ? 4.582 -9.658 7.254 1.00 88.56 74 GLY A CA 1
ATOM 568 C C . GLY A 1 74 ? 3.817 -8.695 6.339 1.00 88.56 74 GLY A C 1
ATOM 569 O O . GLY A 1 74 ? 3.279 -9.138 5.340 1.00 88.56 74 GLY A O 1
ATOM 570 N N . PHE A 1 75 ? 3.831 -7.380 6.584 1.00 91.44 75 PHE A N 1
ATOM 571 C CA . PHE A 1 75 ? 3.187 -6.401 5.693 1.00 91.44 75 PHE A CA 1
ATOM 572 C C . PHE A 1 75 ? 4.193 -5.562 4.907 1.00 91.44 75 PHE A C 1
ATOM 574 O O . PHE A 1 75 ? 5.251 -5.186 5.429 1.00 91.44 75 PHE A O 1
ATOM 581 N N . LEU A 1 76 ? 3.833 -5.210 3.672 1.00 93.12 76 LEU A N 1
ATOM 582 C CA . LEU A 1 76 ? 4.626 -4.373 2.774 1.00 93.12 76 LEU A CA 1
ATOM 583 C C . LEU A 1 76 ? 3.751 -3.264 2.156 1.00 93.12 76 LEU A C 1
ATOM 585 O O . LEU A 1 76 ? 2.700 -3.566 1.601 1.00 93.12 76 LEU A O 1
ATOM 589 N N . PRO A 1 77 ? 4.140 -1.978 2.232 1.00 94.12 77 PRO A N 1
ATOM 590 C CA . PRO A 1 77 ? 3.415 -0.903 1.564 1.00 94.12 77 PRO A CA 1
ATOM 591 C C . PRO A 1 77 ? 3.645 -0.962 0.053 1.00 94.12 77 PRO 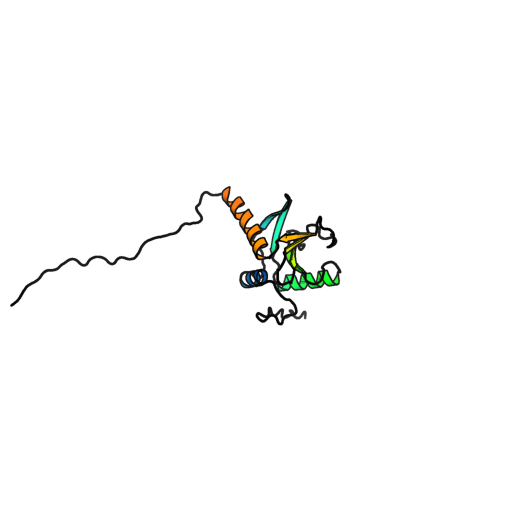A C 1
ATOM 593 O O . PRO A 1 77 ? 4.788 -0.935 -0.396 1.00 94.12 77 PRO A O 1
ATOM 596 N N . VAL A 1 78 ? 2.568 -0.978 -0.729 1.00 92.31 78 VAL A N 1
ATOM 597 C CA . VAL A 1 78 ? 2.635 -1.148 -2.193 1.00 92.31 78 VAL A CA 1
ATOM 598 C C . VAL A 1 78 ? 2.188 0.086 -2.965 1.00 92.31 78 VAL A C 1
ATOM 600 O O . VAL A 1 78 ? 2.725 0.346 -4.037 1.00 92.31 78 VAL A O 1
ATOM 603 N N . ALA A 1 79 ? 1.296 0.907 -2.404 1.00 92.44 79 ALA A N 1
ATOM 604 C CA . ALA A 1 79 ? 0.809 2.118 -3.063 1.00 92.44 79 ALA A CA 1
ATOM 605 C C . ALA A 1 79 ? 0.728 3.316 -2.112 1.00 92.44 79 ALA A C 1
ATOM 607 O O . ALA A 1 79 ? 0.540 3.155 -0.901 1.00 92.44 79 ALA A O 1
ATOM 608 N N . MET A 1 80 ? 0.840 4.525 -2.667 1.00 91.94 80 MET A N 1
ATOM 609 C CA . MET A 1 80 ? 0.817 5.779 -1.910 1.00 91.94 80 MET A CA 1
ATOM 610 C C . MET A 1 80 ? -0.227 6.778 -2.408 1.00 91.94 80 MET A C 1
ATOM 612 O O . MET A 1 80 ? -0.557 6.832 -3.593 1.00 91.94 80 MET A O 1
ATOM 616 N N . THR A 1 81 ? -0.716 7.601 -1.482 1.00 91.31 81 THR A N 1
ATOM 617 C CA . THR A 1 81 ? -1.590 8.745 -1.773 1.00 91.31 81 THR A CA 1
ATOM 618 C C . THR A 1 81 ? -0.810 9.917 -2.383 1.00 91.31 81 THR A C 1
ATOM 620 O O . THR A 1 81 ? 0.411 9.972 -2.220 1.00 91.31 81 THR A O 1
ATOM 623 N N . PRO A 1 82 ? -1.499 10.933 -2.948 1.00 87.94 82 PRO A N 1
ATOM 624 C CA . PRO A 1 82 ? -0.890 12.208 -3.357 1.00 87.94 82 PRO A CA 1
ATOM 625 C C . PRO A 1 82 ? -0.112 12.942 -2.251 1.00 87.94 82 PRO A C 1
ATOM 627 O O . PRO A 1 82 ? 0.760 13.770 -2.506 1.00 87.94 82 PRO A O 1
ATOM 630 N N . SER A 1 83 ? -0.416 12.647 -0.983 1.00 88.12 83 SER A N 1
ATOM 631 C CA . SER A 1 83 ? 0.321 13.170 0.174 1.00 88.12 83 SER A CA 1
ATOM 632 C C . SER A 1 83 ? 1.576 12.352 0.507 1.00 88.12 83 SER A C 1
ATOM 634 O O . SER A 1 83 ? 2.186 12.572 1.551 1.00 88.12 83 SER A O 1
ATOM 636 N N . LYS A 1 84 ? 1.967 11.404 -0.358 1.00 85.94 84 LYS A N 1
ATOM 637 C CA . LYS A 1 84 ? 3.114 10.495 -0.200 1.00 85.94 84 LYS A CA 1
ATOM 638 C C . LYS A 1 84 ? 3.044 9.623 1.054 1.00 85.94 84 LYS A C 1
ATOM 640 O O . LYS A 1 84 ? 4.069 9.230 1.616 1.00 85.94 84 LYS A O 1
ATOM 645 N N . HIS A 1 85 ? 1.832 9.321 1.509 1.00 89.12 85 HIS A N 1
ATOM 646 C CA . HIS A 1 85 ? 1.607 8.375 2.595 1.00 89.12 85 HIS A CA 1
ATOM 647 C C . HIS A 1 85 ? 1.223 7.014 2.019 1.00 89.12 85 HIS A C 1
ATOM 649 O O . HIS A 1 85 ? 0.407 6.981 1.096 1.00 89.12 85 HIS A O 1
ATOM 655 N N . PRO A 1 86 ? 1.759 5.903 2.552 1.00 91.75 86 PRO A N 1
ATOM 656 C CA . PRO A 1 86 ? 1.331 4.595 2.097 1.00 91.75 86 PRO A CA 1
ATOM 657 C C . PRO A 1 86 ? -0.138 4.373 2.462 1.00 91.75 86 PRO A C 1
ATOM 659 O O . PRO A 1 86 ? -0.551 4.637 3.596 1.00 91.75 86 PRO A O 1
ATOM 662 N N . LEU A 1 87 ? -0.902 3.936 1.468 1.00 93.00 87 LEU A N 1
ATOM 663 C CA . LEU A 1 87 ? -2.343 3.714 1.541 1.00 93.00 87 LEU A CA 1
ATOM 664 C C . LEU A 1 87 ? -2.663 2.225 1.511 1.00 93.00 87 LEU A C 1
ATOM 666 O O . LEU A 1 87 ? -3.466 1.762 2.313 1.00 93.00 87 LEU A O 1
ATOM 670 N N . VAL A 1 88 ? -2.031 1.505 0.585 1.00 93.88 88 VAL A N 1
ATOM 671 C CA . VAL A 1 88 ? -2.294 0.091 0.315 1.00 93.88 88 VAL A CA 1
ATOM 672 C C . VAL A 1 88 ? -1.094 -0.731 0.754 1.00 93.88 88 VAL A C 1
ATOM 674 O O . VAL A 1 88 ? 0.058 -0.341 0.527 1.00 93.88 88 VAL A O 1
ATOM 677 N N . TYR A 1 89 ? -1.379 -1.864 1.375 1.00 95.00 89 TYR A N 1
ATOM 678 C CA . TYR A 1 89 ? -0.415 -2.791 1.937 1.00 95.00 89 TYR A CA 1
ATOM 679 C C . TYR A 1 89 ? -0.735 -4.196 1.447 1.00 95.00 89 TYR A C 1
ATOM 681 O O . TYR A 1 89 ? -1.902 -4.562 1.379 1.00 95.00 89 TYR A O 1
ATOM 689 N N . VAL A 1 90 ? 0.292 -4.972 1.128 1.00 94.19 90 VAL A N 1
ATOM 690 C CA . VAL A 1 90 ? 0.156 -6.397 0.827 1.00 94.19 90 VAL A CA 1
ATOM 691 C C . VAL A 1 90 ? 0.708 -7.204 1.994 1.00 94.19 90 VAL A C 1
ATOM 693 O O . VAL A 1 90 ? 1.756 -6.867 2.557 1.00 94.19 90 VAL A O 1
ATOM 696 N N . GLU A 1 91 ? -0.026 -8.237 2.371 1.00 92.50 91 GLU A N 1
ATOM 697 C CA . GLU A 1 91 ? 0.419 -9.270 3.293 1.00 92.50 91 GLU A CA 1
ATOM 698 C C . GLU A 1 91 ? 1.338 -10.249 2.553 1.00 92.50 91 GLU A C 1
ATOM 700 O O . GLU A 1 91 ? 1.105 -10.615 1.406 1.00 92.50 91 GLU A O 1
ATOM 705 N N . LEU A 1 92 ? 2.437 -10.636 3.187 1.00 86.88 92 LEU A N 1
ATOM 706 C CA . LEU A 1 92 ? 3.529 -11.409 2.586 1.00 86.88 92 LEU A CA 1
ATOM 707 C C . LEU A 1 92 ? 3.392 -12.898 2.891 1.00 86.88 92 LEU A C 1
ATOM 709 O O . LEU A 1 92 ? 4.374 -13.610 3.099 1.00 86.88 92 LEU A O 1
ATOM 713 N N . GLU A 1 93 ? 2.143 -13.332 2.951 1.00 82.06 93 GLU A N 1
ATOM 714 C CA . GLU A 1 93 ? 1.745 -14.724 3.040 1.00 82.06 93 GLU A CA 1
ATOM 715 C C . GLU A 1 93 ? 1.349 -15.243 1.653 1.00 82.06 93 GLU A C 1
ATOM 717 O O . GLU A 1 93 ? 1.319 -14.499 0.671 1.00 82.06 93 GLU A O 1
ATOM 722 N N . GLU A 1 94 ? 1.064 -16.540 1.557 1.00 72.12 94 GLU A N 1
ATOM 723 C CA . GLU A 1 94 ? 0.787 -17.215 0.285 1.00 72.12 94 GLU A CA 1
ATOM 724 C C . GLU A 1 94 ? -0.430 -16.625 -0.452 1.00 72.12 94 GLU A C 1
ATOM 726 O O . GLU A 1 94 ? -0.401 -16.498 -1.676 1.00 72.12 94 GLU A O 1
ATOM 731 N N . GLU A 1 95 ? -1.450 -16.185 0.293 1.00 77.50 95 GLU A N 1
ATOM 732 C CA . GLU A 1 95 ? -2.672 -15.582 -0.258 1.00 77.50 95 GLU A CA 1
ATOM 733 C C . GLU A 1 95 ? -2.451 -14.155 -0.781 1.00 77.50 95 GLU A C 1
ATOM 735 O O . GLU A 1 95 ? -3.060 -13.745 -1.767 1.00 77.50 95 GLU A O 1
ATOM 740 N N . GLY A 1 96 ? -1.533 -13.394 -0.179 1.00 86.00 96 GLY A N 1
ATOM 741 C CA . GLY A 1 96 ? -1.232 -12.041 -0.644 1.00 86.00 96 GLY A CA 1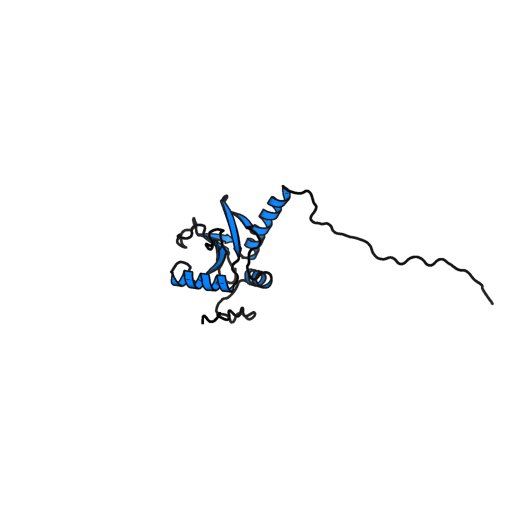
ATOM 742 C C . GLY A 1 96 ? -2.354 -11.029 -0.463 1.00 86.00 96 GLY A C 1
ATOM 743 O O . GLY A 1 96 ? -2.531 -10.162 -1.323 1.00 86.00 96 GLY A O 1
ATOM 744 N N . ARG A 1 97 ? -3.088 -11.136 0.647 1.00 93.88 97 ARG A N 1
ATOM 745 C CA . ARG A 1 97 ? -4.197 -10.248 1.003 1.00 93.88 97 ARG A CA 1
ATOM 746 C C . ARG A 1 97 ? -3.799 -8.783 0.940 1.00 93.88 97 ARG A C 1
ATOM 748 O O . ARG A 1 97 ? -2.708 -8.383 1.364 1.00 93.88 97 ARG A O 1
ATOM 755 N N . VAL A 1 98 ? -4.719 -7.961 0.454 1.00 94.19 98 VAL A N 1
ATOM 756 C CA . VAL A 1 98 ? -4.497 -6.530 0.285 1.00 94.19 98 VAL A CA 1
ATOM 757 C C . VAL A 1 98 ? -5.286 -5.765 1.325 1.00 94.19 98 VAL A C 1
ATOM 759 O O . VAL A 1 98 ? -6.502 -5.872 1.427 1.00 94.19 98 VAL A O 1
ATOM 762 N N . TRP A 1 99 ? -4.581 -4.934 2.076 1.00 95.19 99 TRP A N 1
ATOM 763 C CA . TRP A 1 99 ? 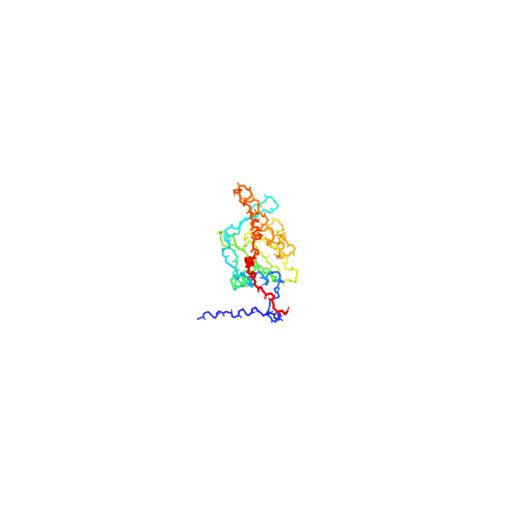-5.126 -4.114 3.141 1.00 95.19 99 TRP A CA 1
ATOM 764 C C . TRP A 1 99 ? -5.028 -2.641 2.780 1.00 95.19 99 TRP A C 1
ATOM 766 O O . TRP A 1 99 ? -4.050 -2.187 2.180 1.00 95.19 99 TRP A O 1
ATOM 776 N N . ILE A 1 100 ? -6.016 -1.862 3.205 1.00 93.81 100 ILE A N 1
ATOM 777 C CA . ILE A 1 100 ? -6.001 -0.407 3.074 1.00 93.81 100 ILE A CA 1
ATOM 778 C C . ILE A 1 100 ? -5.920 0.243 4.449 1.00 93.81 100 ILE A C 1
ATOM 780 O O . ILE A 1 100 ? -6.601 -0.174 5.382 1.00 93.81 100 ILE A O 1
ATOM 784 N N . ARG A 1 101 ? -5.106 1.296 4.573 1.00 93.56 101 ARG A N 1
ATOM 785 C CA . ARG A 1 101 ? -5.057 2.168 5.751 1.00 93.56 101 ARG A CA 1
ATOM 786 C C . ARG A 1 101 ? -5.374 3.602 5.367 1.00 93.56 101 ARG A C 1
ATOM 788 O O . ARG A 1 101 ? -4.519 4.341 4.883 1.00 93.56 101 ARG A O 1
ATOM 795 N N . THR A 1 102 ? -6.592 4.036 5.661 1.00 89.75 102 THR A N 1
ATOM 796 C CA . THR A 1 102 ? -7.102 5.347 5.238 1.00 89.75 102 THR A CA 1
ATOM 797 C C . THR A 1 102 ? -6.622 6.505 6.116 1.00 89.75 102 THR A C 1
ATOM 799 O O . THR A 1 102 ? -6.777 7.665 5.744 1.00 89.75 102 THR A O 1
ATOM 802 N N . ALA A 1 103 ? -6.053 6.220 7.291 1.00 87.75 103 ALA A N 1
ATOM 803 C CA . ALA A 1 103 ? -5.561 7.224 8.230 1.00 87.75 103 ALA A CA 1
ATOM 804 C C . ALA A 1 103 ? -4.090 6.948 8.616 1.00 87.75 103 ALA A C 1
ATOM 806 O O . ALA A 1 103 ? -3.804 5.932 9.250 1.00 87.75 103 ALA A O 1
ATOM 807 N N . PRO A 1 104 ? -3.134 7.858 8.327 1.00 83.31 104 PRO A N 1
ATOM 808 C CA . PRO A 1 104 ? -1.699 7.614 8.547 1.00 83.31 104 PRO A CA 1
ATOM 809 C C . PRO A 1 104 ? -1.282 7.351 10.002 1.00 83.31 104 PRO A C 1
ATOM 811 O O . PRO A 1 104 ? -0.202 6.815 10.249 1.00 83.31 104 PRO A O 1
ATOM 814 N N . ARG A 1 105 ? -2.100 7.790 10.967 1.00 85.38 105 ARG A N 1
ATOM 815 C CA . ARG A 1 105 ? -1.860 7.650 12.414 1.00 85.38 105 ARG A CA 1
ATOM 816 C C . ARG A 1 105 ? -2.738 6.585 13.071 1.00 85.38 105 ARG A C 1
ATOM 818 O O . ARG A 1 105 ? -2.687 6.449 14.290 1.00 85.38 105 ARG A O 1
ATOM 825 N N . ALA A 1 106 ? -3.555 5.881 12.291 1.00 87.44 106 ALA A N 1
ATOM 826 C CA . ALA A 1 106 ? -4.380 4.813 12.821 1.00 87.44 106 ALA A CA 1
ATOM 827 C C . ALA A 1 106 ? -3.529 3.651 13.328 1.00 87.44 106 ALA A C 1
ATOM 829 O O . ALA A 1 106 ? -2.444 3.375 12.806 1.00 87.44 106 ALA A O 1
ATOM 830 N N . ARG A 1 107 ? -4.057 2.984 14.351 1.00 88.75 107 ARG A N 1
ATOM 831 C CA . ARG A 1 107 ? -3.542 1.702 14.821 1.00 88.75 107 ARG A CA 1
ATOM 832 C C . ARG A 1 107 ? -4.001 0.595 13.869 1.00 88.75 107 ARG A C 1
ATOM 834 O O . ARG A 1 107 ? -5.008 0.767 13.188 1.00 88.75 107 ARG A O 1
ATOM 841 N N . TRP A 1 108 ? -3.256 -0.504 13.806 1.00 89.62 108 TRP A N 1
ATOM 842 C CA . TRP A 1 108 ? -3.560 -1.614 12.893 1.00 89.62 108 TRP A CA 1
ATOM 843 C C . TRP A 1 108 ? -4.807 -2.393 13.302 1.00 89.62 108 TRP A C 1
ATOM 845 O O . TRP A 1 108 ? -5.462 -2.983 12.457 1.00 89.62 108 TRP A O 1
ATOM 855 N N . GLU A 1 109 ? -5.170 -2.317 14.578 1.00 89.88 109 GLU A N 1
ATOM 856 C CA . GLU A 1 109 ? -6.357 -2.942 15.151 1.00 89.88 109 GLU A CA 1
ATOM 857 C C . GLU A 1 109 ? -7.640 -2.121 14.911 1.00 89.88 109 GLU A C 1
ATOM 859 O O . GLU A 1 109 ? -8.728 -2.550 15.286 1.00 89.88 109 GLU A O 1
ATOM 864 N N . ASP A 1 110 ? -7.541 -0.915 14.336 1.00 92.00 110 ASP A N 1
ATOM 865 C CA . ASP A 1 110 ? -8.712 -0.079 14.057 1.00 92.00 110 ASP A CA 1
ATOM 866 C C . ASP A 1 110 ? -9.353 -0.462 12.717 1.00 92.00 110 ASP A C 1
ATOM 868 O O . ASP A 1 110 ? -9.091 0.147 11.677 1.00 92.00 110 ASP A O 1
ATOM 872 N N . GLU A 1 111 ? -10.247 -1.449 12.767 1.00 88.88 111 GLU A N 1
ATOM 873 C CA . GLU A 1 111 ? -10.967 -2.007 11.612 1.00 88.88 111 GLU A CA 1
ATOM 874 C C . GLU A 1 111 ? -11.762 -0.971 10.795 1.00 88.88 111 GLU A C 1
ATOM 876 O O . GLU A 1 111 ? -12.120 -1.202 9.639 1.00 88.88 111 GLU A O 1
ATOM 881 N N . LYS A 1 112 ? -12.056 0.209 11.361 1.00 87.94 112 LYS A N 1
ATOM 882 C CA . LYS A 1 112 ? -12.790 1.267 10.644 1.00 87.94 112 LYS A CA 1
ATOM 883 C C . LYS A 1 112 ? -11.927 1.996 9.619 1.00 87.94 112 LYS A C 1
ATOM 885 O O . LYS A 1 112 ? -12.461 2.658 8.725 1.00 87.94 112 LYS A O 1
ATOM 890 N N . VAL A 1 113 ? -10.610 1.939 9.789 1.00 90.19 113 VAL A N 1
ATOM 891 C CA . VAL A 1 113 ? -9.624 2.703 9.012 1.00 90.19 113 VAL A CA 1
ATOM 892 C C . VAL A 1 113 ? -8.482 1.838 8.491 1.00 90.19 113 VAL A C 1
ATOM 894 O O . VAL A 1 113 ? -7.795 2.284 7.574 1.00 90.19 113 VAL A O 1
ATOM 897 N N . VAL A 1 114 ? -8.287 0.640 9.046 1.00 93.00 114 VAL A N 1
ATOM 898 C CA . VAL A 1 114 ? -7.410 -0.420 8.546 1.00 93.00 114 VAL A CA 1
ATOM 899 C C . VAL A 1 114 ? -8.261 -1.653 8.306 1.00 93.00 114 VAL A C 1
ATOM 901 O O . VAL A 1 114 ? -8.761 -2.240 9.255 1.00 93.00 114 VAL A O 1
ATOM 904 N N . TYR A 1 115 ? -8.461 -2.042 7.056 1.00 93.94 115 TYR A N 1
ATOM 905 C CA . TYR A 1 115 ? -9.292 -3.203 6.748 1.00 93.94 115 TYR A CA 1
ATOM 906 C C . TYR A 1 115 ? -8.844 -3.891 5.465 1.00 93.94 115 TYR A C 1
ATOM 908 O O . TYR A 1 115 ? -8.147 -3.301 4.634 1.00 93.94 115 TYR A O 1
ATOM 916 N N . LEU A 1 116 ? -9.259 -5.148 5.334 1.00 94.00 116 LEU A N 1
ATOM 917 C CA . LEU A 1 116 ? -9.061 -5.956 4.142 1.00 94.00 116 LEU A CA 1
ATOM 918 C C . LEU A 1 116 ? -9.823 -5.334 2.967 1.00 94.00 116 LEU A C 1
ATOM 920 O O . LEU A 1 116 ? -11.029 -5.095 3.063 1.00 94.00 116 LEU A O 1
ATOM 924 N N . LEU A 1 117 ? -9.092 -5.032 1.900 1.00 93.12 117 LEU A N 1
ATOM 925 C CA . LEU A 1 117 ? -9.599 -4.459 0.659 1.00 93.12 117 LEU A CA 1
ATOM 926 C C . LEU A 1 117 ? -9.875 -5.545 -0.387 1.00 93.12 117 LEU A C 1
ATOM 928 O O . LEU A 1 117 ? -10.889 -5.458 -1.067 1.00 93.12 117 LEU A O 1
ATOM 932 N N . ALA A 1 118 ? -8.982 -6.531 -0.504 1.00 92.81 118 ALA A N 1
ATOM 933 C CA . ALA A 1 118 ? -9.104 -7.656 -1.429 1.00 92.81 118 ALA A CA 1
ATOM 934 C C . ALA A 1 118 ? -8.436 -8.904 -0.838 1.00 92.81 118 ALA A C 1
ATOM 936 O O . ALA A 1 118 ? -7.460 -8.782 -0.083 1.00 92.81 118 ALA A O 1
ATOM 937 N N . ASP A 1 119 ? -8.950 -10.081 -1.188 1.00 91.38 119 ASP A N 1
ATOM 938 C CA . ASP A 1 119 ? -8.442 -11.363 -0.690 1.00 91.38 119 ASP A CA 1
ATOM 939 C C . ASP A 1 119 ? -7.086 -11.716 -1.320 1.00 91.38 119 ASP A C 1
ATOM 941 O O . ASP A 1 119 ? -6.256 -12.369 -0.689 1.00 91.38 119 ASP A O 1
ATOM 945 N N . ASP A 1 120 ? -6.812 -11.202 -2.520 1.00 90.25 120 ASP A N 1
ATOM 946 C CA . ASP A 1 120 ? -5.522 -11.335 -3.186 1.00 90.25 120 ASP A CA 1
ATOM 947 C C . ASP A 1 120 ? -5.128 -10.078 -3.986 1.00 90.25 120 ASP A C 1
ATOM 949 O O . ASP A 1 120 ? -5.912 -9.151 -4.222 1.00 90.25 120 ASP A O 1
ATOM 953 N N . PHE A 1 121 ? -3.858 -10.020 -4.398 1.00 88.81 121 PHE A N 1
ATOM 954 C CA . PHE A 1 121 ? -3.332 -8.865 -5.128 1.00 88.81 121 PHE A CA 1
ATOM 955 C C . PHE A 1 121 ? -3.894 -8.726 -6.552 1.00 88.81 121 PHE A C 1
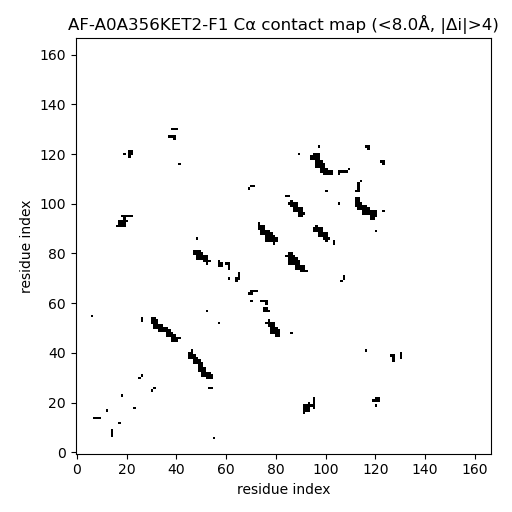ATOM 957 O O . PHE A 1 121 ? -3.938 -7.612 -7.070 1.00 88.81 121 PHE A O 1
ATOM 964 N N . ALA A 1 122 ? -4.314 -9.814 -7.201 1.00 88.25 122 ALA A N 1
ATOM 965 C CA . ALA A 1 122 ? -4.895 -9.758 -8.541 1.00 88.25 122 ALA A CA 1
ATOM 966 C C . ALA A 1 122 ? -6.304 -9.150 -8.509 1.00 88.25 122 ALA A C 1
ATOM 968 O O . ALA A 1 122 ? -6.591 -8.264 -9.312 1.00 88.25 122 ALA A O 1
ATOM 969 N N . GLU A 1 123 ? -7.131 -9.531 -7.534 1.00 90.50 123 GLU A N 1
ATOM 970 C CA . GLU A 1 123 ? -8.457 -8.947 -7.310 1.00 90.50 123 GLU A CA 1
ATOM 971 C C . GLU A 1 123 ? -8.362 -7.429 -7.097 1.00 90.50 123 GLU A C 1
ATOM 973 O O . GLU A 1 123 ? -9.103 -6.649 -7.700 1.00 90.50 123 GLU A O 1
ATOM 978 N N . PHE A 1 124 ? -7.374 -6.977 -6.321 1.00 90.12 124 PHE A N 1
ATOM 979 C CA . PHE A 1 124 ? -7.110 -5.550 -6.155 1.00 90.12 124 PHE A CA 1
ATOM 980 C C . PHE A 1 124 ? -6.759 -4.841 -7.479 1.00 90.12 124 PHE A C 1
ATOM 982 O O . PHE A 1 124 ? -7.236 -3.731 -7.729 1.00 90.12 124 PHE A O 1
ATOM 989 N N . LEU A 1 125 ? -5.948 -5.454 -8.349 1.00 85.94 125 LEU A N 1
ATOM 990 C CA . LEU A 1 125 ? -5.652 -4.880 -9.669 1.00 85.94 125 LEU A CA 1
ATOM 991 C C . LEU A 1 125 ? -6.906 -4.817 -10.555 1.00 85.94 125 LEU A C 1
ATOM 993 O O . LEU A 1 125 ? -7.104 -3.826 -11.265 1.00 85.94 125 LEU A O 1
ATOM 997 N N . ASP A 1 126 ? -7.775 -5.823 -10.478 1.00 86.12 126 ASP A N 1
ATOM 998 C CA . ASP A 1 126 ? -9.047 -5.840 -11.200 1.00 86.12 126 ASP A CA 1
ATOM 999 C C . ASP A 1 126 ? -9.991 -4.730 -10.719 1.00 86.12 126 ASP A C 1
ATOM 1001 O O . ASP A 1 126 ? -10.645 -4.082 -11.546 1.00 86.12 126 ASP A O 1
ATOM 1005 N N . MET A 1 127 ? -10.019 -4.422 -9.416 1.00 84.50 127 MET A N 1
ATOM 1006 C CA . MET A 1 127 ? -10.767 -3.275 -8.879 1.00 84.50 127 MET A CA 1
ATOM 1007 C C . MET A 1 127 ? -10.289 -1.948 -9.489 1.00 84.50 127 MET A C 1
ATOM 1009 O O . MET A 1 127 ? -11.109 -1.120 -9.894 1.00 84.50 127 MET A O 1
ATOM 1013 N N . LEU A 1 128 ? -8.971 -1.761 -9.622 1.00 81.50 128 LEU A N 1
ATOM 1014 C CA . LEU A 1 128 ? -8.385 -0.557 -10.224 1.00 81.50 128 LEU A CA 1
ATOM 1015 C C . LEU A 1 128 ? -8.703 -0.427 -11.723 1.00 81.50 128 LEU A C 1
ATOM 1017 O O . LEU A 1 128 ? -8.937 0.677 -12.221 1.00 81.50 128 LEU A O 1
ATOM 1021 N N . GLY A 1 129 ? -8.730 -1.547 -12.453 1.00 68.12 129 GLY A N 1
ATOM 1022 C CA . GLY A 1 129 ? -9.063 -1.585 -13.881 1.00 68.12 129 GLY A CA 1
ATOM 1023 C C . GLY A 1 129 ? -10.563 -1.455 -14.181 1.00 68.12 129 GLY A C 1
ATOM 1024 O O . GLY A 1 129 ? -10.950 -0.934 -15.232 1.00 68.12 129 GLY A O 1
ATOM 1025 N N . SER A 1 130 ? -11.423 -1.893 -13.259 1.00 53.06 130 SER A N 1
ATOM 1026 C CA . SER A 1 130 ? -12.882 -1.874 -13.419 1.00 53.06 130 SER A CA 1
ATOM 1027 C C . SER A 1 130 ? -13.470 -0.461 -13.333 1.00 53.06 130 SER A C 1
ATOM 1029 O O . SER A 1 130 ? -14.331 -0.108 -14.142 1.00 53.06 130 SER A O 1
ATOM 1031 N N . ASP A 1 131 ? -12.962 0.387 -12.432 1.00 49.16 131 ASP A N 1
ATOM 1032 C CA . ASP A 1 131 ? -13.398 1.790 -12.313 1.00 49.16 131 ASP A CA 1
ATOM 1033 C C . ASP A 1 131 ? -12.946 2.639 -13.525 1.00 49.16 131 ASP A C 1
ATOM 1035 O O . ASP A 1 131 ? -13.656 3.547 -13.967 1.00 49.16 131 ASP A O 1
ATOM 1039 N N . GLN A 1 132 ? -11.825 2.288 -14.174 1.00 43.81 132 GLN A N 1
ATOM 1040 C CA . GLN A 1 132 ? -11.439 2.927 -15.438 1.00 43.81 132 GLN A CA 1
ATOM 1041 C C . GLN A 1 132 ? -12.397 2.590 -16.586 1.00 43.81 132 GLN A C 1
ATOM 1043 O O . GLN A 1 132 ? -12.745 3.483 -17.361 1.00 43.81 132 GLN A O 1
ATOM 1048 N N . ARG A 1 133 ? -12.900 1.351 -16.687 1.00 37.59 133 ARG A N 1
ATOM 1049 C CA . ARG A 1 133 ? -13.908 1.009 -17.712 1.00 37.59 133 ARG A CA 1
ATOM 1050 C C . ARG A 1 133 ? -15.178 1.861 -17.586 1.00 37.59 133 ARG A C 1
ATOM 1052 O O . ARG A 1 133 ? -15.798 2.165 -18.603 1.00 37.59 133 ARG A O 1
ATOM 1059 N N . MET A 1 134 ? -15.522 2.310 -16.378 1.00 32.62 134 MET A N 1
ATOM 1060 C CA . MET A 1 134 ? -16.667 3.192 -16.121 1.00 32.62 134 MET A CA 1
ATOM 1061 C C . MET A 1 134 ? -16.359 4.676 -16.393 1.00 32.62 134 MET A C 1
ATOM 1063 O O . MET A 1 134 ? -17.231 5.400 -16.876 1.00 32.62 134 MET A O 1
ATOM 1067 N N . ALA A 1 135 ? -15.122 5.134 -16.164 1.00 34.16 135 ALA A N 1
ATOM 1068 C CA . ALA A 1 135 ? -14.693 6.500 -16.491 1.00 34.16 135 ALA A CA 1
ATOM 1069 C C . ALA A 1 135 ? -14.554 6.744 -18.011 1.00 34.16 135 ALA A C 1
ATOM 1071 O O . ALA A 1 135 ? -14.853 7.836 -18.499 1.00 34.16 135 ALA A O 1
ATOM 1072 N N . PHE A 1 136 ? -14.177 5.720 -18.786 1.00 31.73 136 PHE A N 1
ATOM 1073 C CA . PHE A 1 136 ? -14.108 5.810 -20.251 1.00 31.73 136 PHE A CA 1
ATOM 1074 C C . PHE A 1 136 ? -15.467 5.624 -20.948 1.00 31.73 136 PHE A C 1
ATOM 1076 O O . PHE A 1 136 ? -15.645 6.107 -22.063 1.00 31.73 136 PHE A O 1
ATOM 1083 N N . ALA A 1 137 ? -16.469 5.021 -20.297 1.00 35.12 137 ALA A N 1
ATOM 1084 C CA . ALA A 1 137 ? -17.808 4.865 -20.880 1.00 35.12 137 ALA A CA 1
ATOM 1085 C C . ALA A 1 137 ? -18.603 6.186 -20.991 1.00 35.12 137 ALA A C 1
ATOM 1087 O O . ALA A 1 137 ? -19.572 6.253 -21.744 1.00 35.12 137 ALA A O 1
ATOM 1088 N N . SER A 1 138 ? -18.192 7.245 -20.281 1.00 41.78 138 SER A N 1
ATOM 1089 C CA . SER A 1 138 ? -18.818 8.578 -20.371 1.00 41.78 138 SER A CA 1
ATOM 1090 C 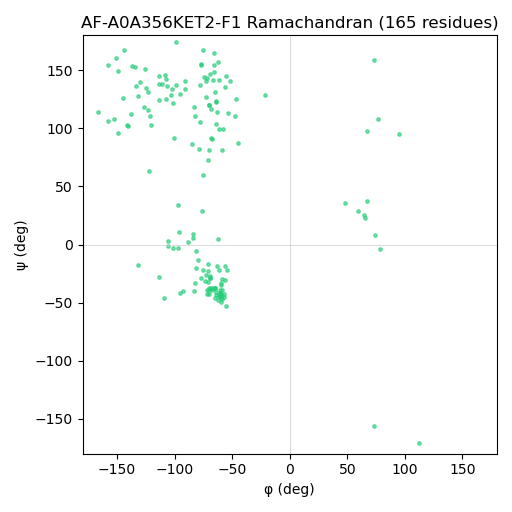C . SER A 1 138 ? -18.041 9.575 -21.236 1.00 41.78 138 SER A C 1
ATOM 1092 O O . SER A 1 138 ? -18.521 10.682 -21.475 1.00 41.78 138 SER A O 1
ATOM 1094 N N . THR A 1 139 ? -16.877 9.190 -21.767 1.00 37.44 139 THR A N 1
ATOM 1095 C CA . THR A 1 139 ? -16.110 10.046 -22.677 1.00 37.44 139 THR A CA 1
ATOM 1096 C C . THR A 1 139 ? -15.504 9.202 -23.787 1.00 37.44 139 THR A C 1
ATOM 1098 O O . THR A 1 139 ? -14.456 8.590 -23.620 1.00 37.44 139 THR A O 1
ATOM 1101 N N . SER A 1 140 ? -16.153 9.265 -24.950 1.00 37.94 140 SER A N 1
ATOM 1102 C CA . SER A 1 140 ? -15.766 8.663 -26.233 1.00 37.94 140 SER A CA 1
ATOM 1103 C C . SER A 1 140 ? -16.387 7.297 -26.516 1.00 37.94 140 SER A C 1
ATOM 1105 O O . SER A 1 140 ? -15.851 6.235 -26.223 1.00 37.94 140 SER A O 1
ATOM 1107 N N . SER A 1 141 ? -17.501 7.371 -27.245 1.00 47.19 141 SER A N 1
ATOM 1108 C CA . SER A 1 141 ? -17.809 6.467 -28.351 1.00 47.19 141 SER A CA 1
ATOM 1109 C C . SER A 1 141 ? -16.572 6.290 -29.248 1.00 47.19 141 SER A C 1
ATOM 1111 O O . SER A 1 141 ? -16.390 7.014 -30.225 1.00 47.19 141 SER A O 1
ATOM 1113 N N . ALA A 1 142 ? -15.716 5.333 -28.914 1.00 42.75 142 ALA A N 1
ATOM 1114 C CA . ALA A 1 142 ? -14.771 4.725 -29.836 1.00 42.75 142 ALA A CA 1
ATOM 1115 C C . ALA A 1 142 ? -14.492 3.303 -29.343 1.00 42.75 142 ALA A C 1
ATOM 1117 O O . ALA A 1 142 ? -13.884 3.088 -28.298 1.00 42.75 142 ALA A O 1
ATOM 1118 N N . SER A 1 143 ? -15.019 2.334 -30.083 1.00 46.94 143 SER A N 1
ATOM 1119 C CA . SER A 1 143 ? -14.893 0.901 -29.842 1.00 46.94 143 SER A CA 1
ATOM 1120 C C . SER A 1 143 ? -13.443 0.492 -29.529 1.00 46.94 143 SER A C 1
ATOM 1122 O O . SER A 1 143 ? -12.572 0.725 -30.366 1.00 46.94 143 SER A O 1
ATOM 1124 N N . PRO A 1 144 ? -13.157 -0.183 -28.399 1.00 50.81 144 PRO A N 1
ATOM 1125 C CA . PRO A 1 144 ? -11.811 -0.673 -28.093 1.00 50.81 144 PRO A CA 1
ATOM 1126 C C . PRO A 1 144 ? -11.499 -2.034 -28.742 1.00 50.81 144 PRO A C 1
ATOM 1128 O O . PRO A 1 144 ? -10.437 -2.598 -28.512 1.00 50.81 144 PRO A O 1
ATOM 1131 N N . TRP A 1 145 ? -12.400 -2.561 -29.577 1.00 53.19 145 TRP A N 1
ATOM 1132 C CA . TRP A 1 145 ? -12.226 -3.837 -30.274 1.00 53.19 145 TRP A CA 1
ATOM 1133 C C . TRP A 1 145 ? -12.328 -3.642 -31.783 1.00 53.19 145 TRP A C 1
ATOM 1135 O O . TRP A 1 145 ? -13.220 -4.163 -32.447 1.00 53.19 145 TRP A O 1
ATOM 1145 N N . GLY A 1 146 ? -11.390 -2.870 -32.328 1.00 39.62 146 GLY A N 1
ATOM 1146 C CA . GLY A 1 146 ? -11.027 -2.962 -33.737 1.00 39.62 146 GLY A CA 1
ATOM 1147 C C . GLY A 1 146 ? -10.284 -4.271 -33.978 1.00 39.62 146 GLY A C 1
ATOM 1148 O O . GLY A 1 146 ? -9.069 -4.279 -34.147 1.00 39.62 146 GLY A O 1
ATOM 1149 N N . ILE A 1 147 ? -11.016 -5.384 -33.952 1.00 45.69 147 ILE A N 1
ATOM 1150 C CA . ILE A 1 147 ? -10.590 -6.614 -34.606 1.00 45.69 147 ILE A CA 1
ATOM 1151 C C . ILE A 1 147 ? -10.483 -6.253 -36.089 1.00 45.69 147 ILE A C 1
ATOM 1153 O O . ILE A 1 147 ? -11.491 -6.153 -36.784 1.00 45.69 147 ILE A O 1
ATOM 1157 N N . VAL A 1 148 ? -9.268 -5.991 -36.568 1.00 45.00 148 VAL A N 1
ATOM 1158 C CA . VAL A 1 148 ? -8.991 -6.003 -38.004 1.00 45.00 148 VAL A CA 1
ATOM 1159 C C . VAL A 1 148 ? -8.863 -7.473 -38.384 1.00 45.00 148 VAL A C 1
ATOM 1161 O O . VAL A 1 148 ? -7.776 -8.045 -38.388 1.00 45.00 148 VAL A O 1
ATOM 1164 N N . THR A 1 149 ? -10.003 -8.120 -38.600 1.00 44.97 149 THR A N 1
ATOM 1165 C CA . THR A 1 149 ? -10.063 -9.331 -39.415 1.00 44.97 149 THR A CA 1
ATOM 1166 C C . THR A 1 149 ? -9.924 -8.943 -40.879 1.00 44.97 149 THR A C 1
ATOM 1168 O O . THR A 1 149 ? -10.466 -7.927 -41.310 1.00 44.97 149 THR A O 1
ATOM 1171 N N . ASP A 1 150 ? -9.247 -9.828 -41.605 1.00 43.47 150 ASP A N 1
ATOM 1172 C CA . ASP A 1 150 ? -9.194 -9.946 -43.058 1.00 43.47 150 ASP A CA 1
ATOM 1173 C C . ASP A 1 150 ? -8.330 -8.944 -43.825 1.00 43.47 150 ASP A C 1
ATOM 1175 O O . ASP A 1 150 ? -8.709 -7.809 -44.092 1.00 43.47 150 ASP A O 1
ATOM 1179 N N . THR A 1 151 ? -7.200 -9.437 -44.335 1.00 47.09 151 THR A N 1
ATOM 1180 C CA . THR A 1 151 ? -7.117 -9.750 -45.772 1.00 47.09 151 THR A CA 1
ATOM 1181 C C . THR A 1 151 ? -6.001 -10.774 -45.981 1.00 47.09 151 THR A C 1
ATOM 1183 O O . THR A 1 151 ? -4.816 -10.466 -45.860 1.00 47.09 151 THR A O 1
ATOM 1186 N N . VAL A 1 152 ? -6.396 -12.017 -46.251 1.00 51.97 152 VAL A N 1
ATOM 1187 C CA . VAL A 1 152 ? -5.523 -13.055 -46.804 1.00 51.97 152 VAL A CA 1
ATOM 1188 C C . VAL A 1 152 ? -5.090 -12.599 -48.198 1.00 51.97 152 VAL A C 1
ATOM 1190 O O . VAL A 1 152 ? -5.925 -12.298 -49.047 1.00 51.97 152 VAL A O 1
ATOM 1193 N N . ASP A 1 153 ? -3.778 -12.521 -48.407 1.00 46.41 153 ASP A N 1
ATOM 1194 C CA . ASP A 1 153 ? -3.139 -12.228 -49.690 1.00 46.41 153 ASP A CA 1
ATOM 1195 C C . ASP A 1 153 ? -3.389 -13.410 -50.650 1.00 46.41 153 ASP A C 1
ATOM 1197 O O . ASP A 1 153 ? -2.678 -14.416 -50.643 1.00 46.41 153 ASP A O 1
ATOM 1201 N N . GLU A 1 154 ? -4.484 -13.342 -51.411 1.00 52.12 154 GLU A N 1
ATOM 1202 C CA . GLU A 1 154 ? -4.805 -14.294 -52.476 1.00 52.12 154 GLU A CA 1
ATOM 1203 C C . GLU A 1 154 ? -4.056 -13.885 -53.761 1.00 52.12 154 GLU A C 1
ATOM 1205 O O . GLU A 1 154 ? -4.277 -12.788 -54.285 1.00 52.12 154 GLU A O 1
ATOM 1210 N N . PRO A 1 155 ? -3.151 -14.725 -54.302 1.00 65.25 155 PRO A N 1
ATOM 1211 C CA . PRO A 1 155 ? -2.387 -14.371 -55.490 1.00 65.25 155 PRO A CA 1
ATOM 1212 C C . PRO A 1 155 ? -3.264 -14.381 -56.758 1.00 65.25 155 PRO A C 1
ATOM 1214 O O . PRO A 1 155 ? -4.108 -15.262 -56.936 1.00 65.25 155 PRO A O 1
ATOM 1217 N N . PRO A 1 156 ? -3.037 -13.448 -57.703 1.00 67.12 156 PRO A N 1
ATOM 1218 C CA . PRO A 1 156 ? -3.918 -13.249 -58.847 1.00 67.12 156 PRO A CA 1
ATOM 1219 C C . PRO A 1 156 ? -3.884 -14.411 -59.863 1.00 67.12 156 PRO A C 1
ATOM 1221 O O . PRO A 1 156 ? -2.826 -14.996 -60.128 1.00 67.12 156 PRO A O 1
ATOM 1224 N N . PRO A 1 157 ? -5.019 -14.706 -60.529 1.00 58.84 157 PRO A N 1
ATOM 1225 C CA . PRO A 1 157 ? -5.126 -15.789 -61.500 1.00 58.84 157 PRO A CA 1
ATOM 1226 C C . PRO A 1 157 ? -4.350 -15.483 -62.790 1.00 58.84 157 PRO A C 1
ATOM 1228 O O . PRO A 1 157 ? -4.649 -14.537 -63.526 1.00 58.84 157 PRO A O 1
ATOM 1231 N N . LYS A 1 158 ? -3.375 -16.341 -63.120 1.00 60.72 158 LYS A N 1
ATOM 1232 C CA . LYS A 1 158 ? -2.695 -16.330 -64.424 1.00 60.72 158 LYS A CA 1
ATOM 1233 C C . LYS A 1 158 ? -3.668 -16.763 -65.524 1.00 60.72 158 LYS A C 1
ATOM 1235 O O . LYS A 1 158 ? -4.153 -17.894 -65.552 1.00 60.72 158 LYS A O 1
ATOM 1240 N N . LYS A 1 159 ? -3.940 -15.838 -66.447 1.00 57.88 159 LYS A N 1
ATOM 1241 C CA . LYS A 1 159 ? -4.719 -16.059 -67.670 1.00 57.88 159 LYS A CA 1
ATOM 1242 C C . LYS A 1 159 ? -4.057 -17.103 -68.579 1.00 57.88 159 LYS A C 1
ATOM 1244 O O . LYS A 1 159 ? -2.842 -17.139 -68.740 1.00 57.88 159 LYS A O 1
ATOM 1249 N N . LYS A 1 160 ? -4.924 -17.913 -69.188 1.00 49.97 160 LYS A N 1
ATOM 1250 C CA . LYS A 1 160 ? -4.669 -18.964 -70.178 1.00 49.97 160 LYS A CA 1
ATOM 1251 C C . LYS A 1 160 ? -3.923 -18.441 -71.413 1.00 49.97 160 LYS A C 1
ATOM 1253 O O . LYS A 1 160 ? -4.374 -17.483 -72.035 1.00 49.97 160 LYS A O 1
ATOM 1258 N N . THR A 1 161 ? -2.920 -19.188 -71.860 1.00 54.88 161 THR A N 1
ATOM 1259 C CA . THR A 1 161 ? -2.524 -19.263 -73.273 1.00 54.88 161 THR A CA 1
ATOM 1260 C C . THR A 1 161 ? -2.587 -20.719 -73.709 1.00 54.88 161 THR A C 1
ATOM 1262 O O . THR A 1 161 ? -1.890 -21.585 -73.189 1.00 54.88 161 THR A O 1
ATOM 1265 N N . ALA A 1 162 ? -3.490 -20.986 -74.648 1.00 53.34 162 ALA A N 1
ATOM 1266 C CA . ALA A 1 162 ? -3.568 -22.231 -75.387 1.00 53.34 162 ALA A CA 1
ATOM 1267 C C . ALA A 1 162 ? -2.411 -22.314 -76.391 1.00 53.34 162 ALA A C 1
ATOM 1269 O O . ALA A 1 162 ? -2.140 -21.322 -77.063 1.00 53.34 162 ALA A O 1
ATOM 1270 N N . ALA A 1 163 ? -1.810 -23.495 -76.564 1.00 49.59 163 ALA A N 1
ATOM 1271 C CA . ALA A 1 163 ? -1.251 -23.914 -77.850 1.00 49.59 163 ALA A CA 1
ATOM 1272 C C . ALA A 1 163 ? -0.919 -25.418 -77.886 1.00 49.59 163 ALA A C 1
ATOM 1274 O O . ALA A 1 163 ? 0.028 -25.876 -77.260 1.00 49.59 163 ALA A O 1
ATOM 1275 N N . LYS A 1 164 ? -1.669 -26.115 -78.747 1.00 50.22 164 LYS A N 1
ATOM 1276 C CA . LYS A 1 164 ? -1.227 -27.165 -79.681 1.00 50.22 164 LYS A CA 1
ATOM 1277 C C . LYS A 1 164 ? -0.707 -28.508 -79.147 1.00 50.22 164 LYS A C 1
ATOM 1279 O O . LYS A 1 164 ? 0.480 -28.735 -78.949 1.00 50.22 164 LYS A O 1
ATOM 1284 N N . THR A 1 165 ? -1.653 -29.443 -79.163 1.00 48.94 165 THR A N 1
ATOM 1285 C CA . THR A 1 165 ? -1.574 -30.799 -79.725 1.00 48.94 165 THR A CA 1
ATOM 1286 C C . THR A 1 165 ? -0.478 -30.991 -80.779 1.00 48.94 165 THR A C 1
ATOM 1288 O O . THR A 1 165 ? -0.438 -30.273 -81.784 1.00 48.94 165 THR A O 1
ATOM 1291 N N . LYS A 1 166 ? 0.341 -32.030 -80.594 1.00 50.59 166 LYS A N 1
ATOM 1292 C CA . LYS A 1 166 ? 1.068 -32.704 -81.673 1.00 50.59 166 LYS A CA 1
ATOM 1293 C C . LYS A 1 166 ? 1.259 -34.178 -81.311 1.00 50.59 166 LYS A C 1
ATOM 1295 O O . LYS A 1 166 ? 2.192 -34.515 -80.591 1.00 50.59 166 LYS A O 1
ATOM 1300 N N . THR A 1 167 ? 0.379 -35.042 -81.804 1.00 52.91 167 THR A N 1
ATOM 1301 C CA . THR A 1 167 ? 0.703 -36.392 -82.294 1.00 52.91 167 THR A CA 1
ATOM 1302 C C . THR A 1 167 ? -0.362 -36.761 -83.311 1.00 52.91 167 THR A C 1
ATOM 1304 O O . THR A 1 167 ? -1.546 -36.483 -83.018 1.00 52.91 167 THR A O 1
#

Solvent-accessible surface area (backbone atoms only — not comparable to full-atom values): 10184 Å² total; per-residue (Å²): 132,86,76,76,75,81,77,63,83,48,94,80,70,79,42,104,63,56,71,16,67,53,53,48,52,43,43,75,78,44,60,39,45,65,86,52,80,44,57,36,77,54,98,92,41,82,46,59,36,37,31,35,40,28,67,69,56,17,51,56,48,33,52,56,30,38,79,66,74,73,43,67,86,63,51,37,43,43,28,20,27,84,84,73,43,67,34,32,29,34,34,44,46,82,65,15,32,22,33,34,36,81,44,94,84,61,58,82,85,39,65,92,42,26,41,82,74,27,74,24,45,55,58,45,52,50,51,50,55,53,46,48,60,59,61,43,72,79,58,66,100,65,81,92,74,78,73,81,74,84,80,83,88,74,81,79,85,82,78,88,81,90,81,80,90,85,131

Radius of gyration: 25.83 Å; Cα contacts (8 Å, |Δi|>4): 219; chains: 1; bounding box: 47×50×98 Å

pLDDT: mean 73.43, std 20.15, range [31.73, 95.19]

Foldseek 3Di:
DDPLPPPPPDPPCPDPFQAAPLVVVCCVVPQKFAPDWFWFDDPNDIDIFRIFHRPSRQVVVQVVCVVVVNHDPQKTQTTADPVRARAWIWGRDHQGWIWGAQDSPDDCPPCVRIHTPGSHPVVVVVRRVVVVVVVVVVPDPDDPDPPPDDDDPDDDDDDDDDDDDDD

Secondary structure (DSSP, 8-state):
----------TTS-SS----HHHHHHHHH--SB--S-EEEEETTEEEEE-EEPPHHHHHHHHHHHHHTT-S-TTEEEEEE-TTS-EEEEEE-SSS--EEEESSTT--TT-TTTEEEEESSHHHHHHHHHHHHHHHHTTS----S---------PPPPPPP-------

Nearest PDB structures (foldseek):
  4lrz-assembly2_E  TM=4.186E-01  e=6.104E+00  Escherichia coli K-12

Sequence (167 aa):
MLDAAKLKIDPDNTGQWVLPAAYRAFLSQMDGGRPGVQTFKDKGKEHTIEAFYTFADAANTAEKLRKGGKLPEGFLPVAMTPSKHPLVYVELEEEGRVWIRTAPRARWEDEKVVYLLADDFAEFLDMLGSDQRMAFASTSSASPWGIVTDTVDEPPPKKKTAAKTKT

Mean predicted aligned error: 14.46 Å